Protein AF-A0A377AWL5-F1 (afdb_monomer)

Mean predicted aligned error: 3.33 Å

Sequence (60 aa):
MPLLMMRASMEAQQRFAPEKRPYLISRSGCAGMQRYVQTWSGDNRTSWDTLRYNTRMGLG

Secondary structure (DSSP, 8-state):
-HHHHHHHHHHHHHHH-TTS----B-S---TTGGGT-B----S--SSHHHHHHHHHHHH-

InterPro domains:
  IPR000322 Glycoside hydrolase family 31, TIM barrel domain [PF01055] (2-59)
  IPR017853 Glycoside hydrolase superfamily [SSF51445] (2-59)

Organism: Escherichia coli (NCBI:txid562)

Solvent-accessible surface area (backbone atoms only — not comparable to full-atom values): 3853 Å² total; per-residue (Å²): 116,55,59,56,57,43,47,54,53,42,54,51,43,39,72,73,40,72,91,48,87,77,83,50,74,43,81,68,70,56,96,71,39,77,81,51,33,49,71,63,96,64,93,80,59,102,45,70,70,50,52,64,49,48,61,59,57,73,74,103

Structure (mmCIF, N/CA/C/O backbone):
data_AF-A0A377AWL5-F1
#
_entry.id   AF-A0A377AWL5-F1
#
loop_
_atom_site.group_PDB
_atom_site.id
_atom_site.type_symbol
_atom_site.label_atom_id
_atom_site.label_alt_id
_atom_site.label_comp_id
_atom_site.label_asym_id
_atom_site.label_entity_id
_atom_site.label_seq_id
_atom_site.pdbx_PDB_ins_code
_atom_site.Cartn_x
_atom_site.Cartn_y
_atom_site.Cartn_z
_atom_site.occupancy
_atom_site.B_iso_or_equiv
_atom_site.auth_seq_id
_atom_site.auth_comp_id
_atom_site.auth_asym_id
_atom_site.auth_atom_id
_atom_site.pdbx_PDB_model_num
ATOM 1 N N . MET A 1 1 ? -11.220 -11.367 -4.409 1.00 63.81 1 MET A N 1
ATOM 2 C CA . MET A 1 1 ? -10.455 -11.702 -3.185 1.00 63.81 1 MET A CA 1
ATOM 3 C C . MET A 1 1 ? -9.598 -10.568 -2.597 1.00 63.81 1 MET A C 1
ATOM 5 O O . MET A 1 1 ? -9.563 -10.514 -1.374 1.00 63.81 1 MET A O 1
ATOM 9 N N . PRO A 1 2 ? -8.951 -9.649 -3.354 1.00 79.06 2 PRO A N 1
ATOM 10 C CA . PRO A 1 2 ? -8.043 -8.643 -2.764 1.00 79.06 2 PRO A CA 1
ATOM 11 C C . PRO A 1 2 ? -8.685 -7.750 -1.688 1.00 79.06 2 PRO A C 1
ATOM 13 O O . PRO A 1 2 ? -8.066 -7.447 -0.672 1.00 79.06 2 PRO A O 1
ATOM 16 N N . LEU A 1 3 ? -9.961 -7.390 -1.872 1.00 92.56 3 LEU A N 1
ATOM 17 C CA . LEU A 1 3 ? -10.711 -6.555 -0.927 1.00 92.56 3 LEU A CA 1
ATOM 18 C C . LEU A 1 3 ? -10.909 -7.197 0.452 1.00 92.56 3 LEU A C 1
ATOM 20 O O . LEU A 1 3 ? -11.010 -6.475 1.440 1.00 92.56 3 LEU A O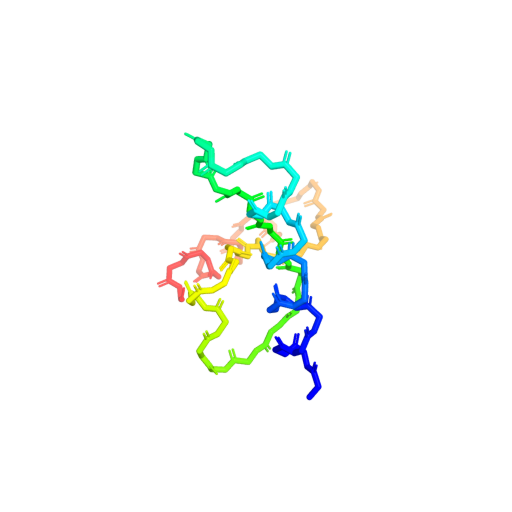 1
ATOM 24 N N . LEU A 1 4 ? -10.962 -8.531 0.541 1.00 95.12 4 LEU A N 1
ATOM 25 C CA . LEU A 1 4 ? -11.216 -9.209 1.816 1.00 95.12 4 LEU A CA 1
ATOM 26 C C . LEU A 1 4 ? -10.034 -9.053 2.771 1.00 95.12 4 LEU A C 1
ATOM 28 O O . LEU A 1 4 ? -10.240 -8.762 3.944 1.00 95.12 4 LEU A O 1
ATOM 32 N N . MET A 1 5 ? -8.806 -9.172 2.256 1.00 96.56 5 MET A N 1
ATOM 33 C CA . MET A 1 5 ? -7.598 -8.963 3.054 1.00 96.56 5 MET A CA 1
ATOM 34 C C . MET A 1 5 ? -7.547 -7.531 3.594 1.00 96.56 5 MET A C 1
ATOM 36 O O . MET A 1 5 ? -7.380 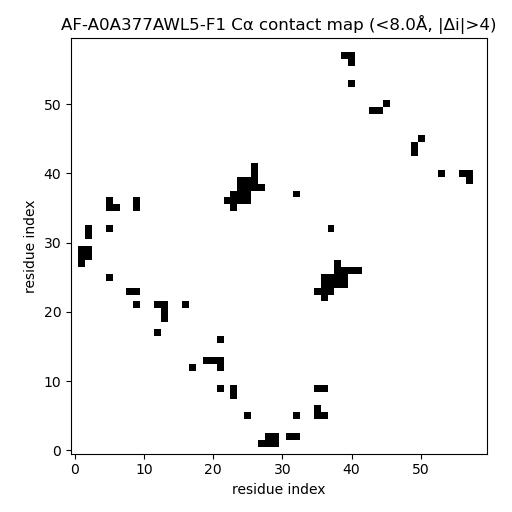-7.327 4.790 1.00 96.56 5 MET A O 1
ATOM 40 N N . MET A 1 6 ? -7.767 -6.542 2.726 1.00 96.12 6 MET A N 1
ATOM 41 C CA . MET A 1 6 ? -7.760 -5.124 3.099 1.00 96.12 6 MET A CA 1
ATOM 42 C C . MET A 1 6 ? -8.783 -4.796 4.183 1.00 96.12 6 MET A C 1
ATOM 44 O O . MET A 1 6 ? -8.463 -4.131 5.167 1.00 96.12 6 MET A O 1
ATOM 48 N N . ARG A 1 7 ? -10.016 -5.280 4.002 1.00 96.19 7 ARG A N 1
ATOM 49 C CA . ARG A 1 7 ? -11.100 -5.073 4.955 1.00 96.19 7 ARG A CA 1
ATOM 50 C C . ARG A 1 7 ? -10.783 -5.728 6.297 1.00 96.19 7 ARG A C 1
ATOM 52 O O . ARG A 1 7 ? -10.888 -5.066 7.323 1.00 96.19 7 ARG A O 1
ATOM 59 N N . ALA A 1 8 ? -10.340 -6.985 6.288 1.00 97.19 8 ALA A N 1
ATOM 60 C CA . ALA A 1 8 ? -9.980 -7.696 7.511 1.00 97.19 8 ALA A CA 1
ATOM 61 C C . ALA A 1 8 ? -8.844 -6.987 8.269 1.00 97.19 8 ALA A C 1
ATOM 63 O O . ALA A 1 8 ? -8.915 -6.843 9.490 1.00 97.19 8 ALA A O 1
ATOM 64 N N . SER A 1 9 ? -7.825 -6.490 7.559 1.00 96.75 9 SER A N 1
ATOM 65 C CA . SER A 1 9 ? -6.732 -5.724 8.164 1.00 96.75 9 SER A CA 1
ATOM 66 C C . SER A 1 9 ? -7.201 -4.388 8.750 1.00 96.75 9 SER A C 1
ATOM 68 O O . SER A 1 9 ? -6.770 -4.031 9.846 1.00 96.75 9 SER A O 1
ATOM 70 N N . MET A 1 10 ? -8.095 -3.660 8.067 1.00 97.19 10 MET A N 1
ATOM 71 C CA . MET A 1 10 ? -8.677 -2.416 8.589 1.00 97.19 10 MET A CA 1
ATOM 72 C C . MET A 1 10 ? -9.462 -2.674 9.879 1.00 97.19 10 MET A C 1
ATOM 74 O O . MET A 1 10 ? -9.238 -1.993 10.878 1.00 97.19 10 MET A O 1
ATOM 78 N N . GLU A 1 11 ? -10.344 -3.676 9.876 1.00 97.69 11 GLU A N 1
ATOM 79 C CA . GLU A 1 11 ? -11.149 -4.040 11.045 1.00 97.69 11 GLU A CA 1
ATOM 80 C C . GLU A 1 11 ? -10.261 -4.481 12.222 1.00 97.69 11 GLU A C 1
ATOM 82 O O . GLU A 1 11 ? -10.537 -4.147 13.373 1.00 97.69 11 GLU A O 1
ATOM 87 N N . ALA A 1 12 ? -9.164 -5.198 11.953 1.00 97.94 12 ALA A N 1
ATOM 88 C CA . ALA A 1 12 ? -8.200 -5.583 12.982 1.00 97.94 12 ALA A CA 1
ATOM 89 C C . ALA A 1 12 ? -7.498 -4.366 13.613 1.00 97.94 12 ALA A C 1
ATOM 91 O O . ALA A 1 12 ? -7.413 -4.287 14.837 1.00 97.94 12 ALA A O 1
ATOM 92 N N . GLN A 1 13 ? -7.051 -3.400 12.803 1.00 97.75 13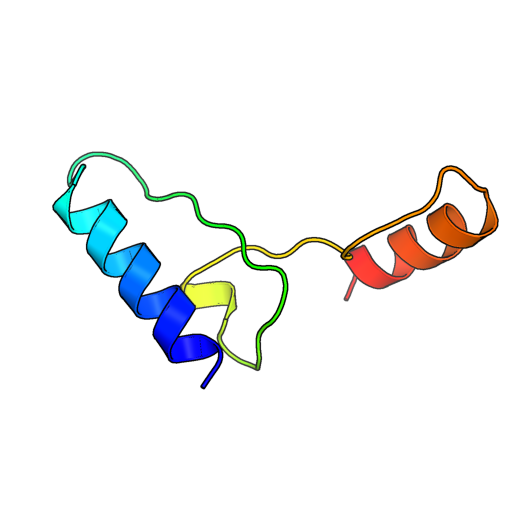 GLN A N 1
ATOM 93 C CA . GLN A 1 13 ? -6.451 -2.145 13.279 1.00 97.75 13 GLN A CA 1
ATOM 94 C C . GLN A 1 13 ? -7.432 -1.320 14.126 1.00 97.75 13 GLN A C 1
ATOM 96 O O . GLN A 1 13 ? -7.074 -0.868 15.211 1.00 97.75 13 GLN A O 1
ATOM 101 N N . GLN A 1 14 ? -8.681 -1.180 13.672 1.00 97.81 14 GLN A N 1
ATOM 102 C 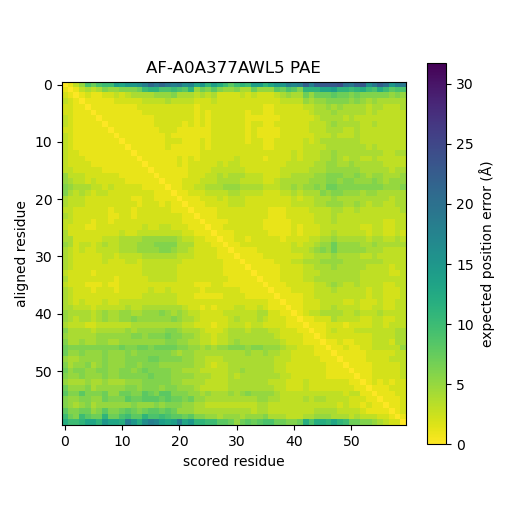CA . GLN A 1 14 ? -9.727 -0.460 14.408 1.00 97.81 14 GLN A CA 1
ATOM 103 C C . GLN A 1 14 ? -10.032 -1.101 15.765 1.00 97.81 14 GLN A C 1
ATOM 105 O O . GLN A 1 14 ? -10.214 -0.389 16.746 1.00 97.81 14 GLN A O 1
ATOM 110 N N . ARG A 1 15 ? -10.055 -2.440 15.844 1.00 98.38 15 ARG A N 1
ATOM 111 C CA . ARG A 1 15 ? -10.231 -3.152 17.121 1.00 98.38 15 ARG A CA 1
ATOM 112 C C . ARG A 1 15 ? -9.033 -2.986 18.055 1.00 98.38 15 ARG A C 1
ATOM 114 O O . ARG A 1 15 ? -9.225 -2.911 19.262 1.00 98.38 15 ARG A O 1
ATOM 121 N N . PHE A 1 16 ? -7.817 -2.950 17.512 1.00 98.12 16 PHE A N 1
ATOM 122 C CA . PHE A 1 16 ? -6.594 -2.827 18.304 1.00 98.12 16 PHE A CA 1
ATOM 123 C C . PHE A 1 16 ? -6.409 -1.424 18.902 1.00 98.12 16 PHE A C 1
ATOM 125 O O . PHE A 1 16 ? -6.016 -1.304 20.059 1.00 98.12 16 PHE A O 1
ATOM 132 N N . ALA A 1 17 ? -6.694 -0.367 18.136 1.00 98.00 17 ALA A N 1
ATOM 133 C CA . ALA A 1 17 ? -6.545 1.018 18.584 1.00 98.00 17 ALA A CA 1
ATOM 134 C C . ALA A 1 17 ? -7.753 1.883 18.167 1.00 98.00 17 ALA A C 1
ATOM 136 O O . ALA A 1 17 ? -7.636 2.675 17.229 1.00 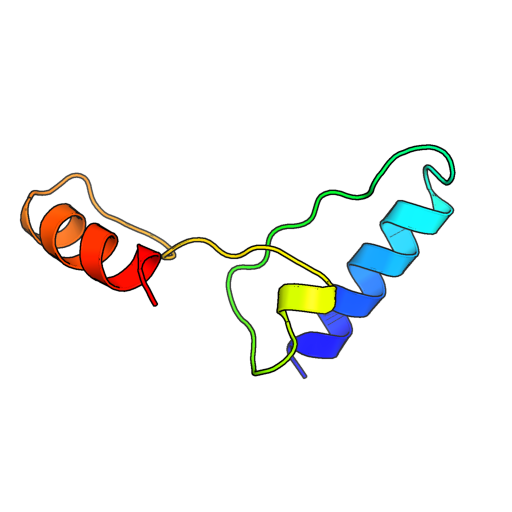98.00 17 ALA A O 1
ATOM 137 N N . PRO A 1 18 ? -8.899 1.776 18.871 1.00 97.44 18 PRO A N 1
ATOM 138 C CA . PRO A 1 18 ? -10.159 2.409 18.461 1.00 97.44 18 PRO A CA 1
ATOM 139 C C . PRO A 1 18 ? -10.107 3.937 18.347 1.00 97.44 18 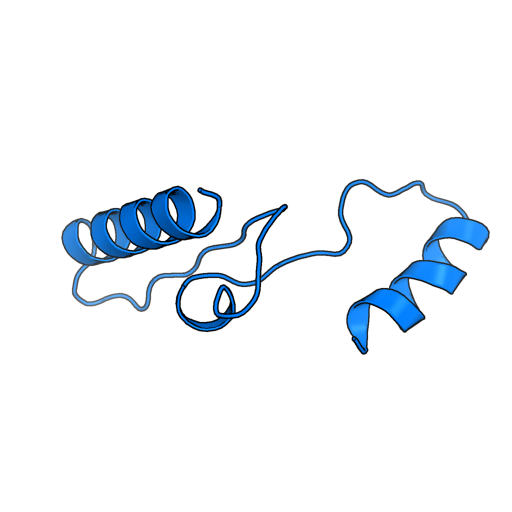PRO A C 1
ATOM 141 O O . PRO A 1 18 ? -10.795 4.522 17.517 1.00 97.44 18 PRO A O 1
ATOM 144 N N . GLU A 1 19 ? -9.276 4.589 19.162 1.00 98.31 19 GLU A N 1
ATOM 145 C CA . GLU A 1 19 ? -9.141 6.052 19.185 1.00 98.31 19 GLU A CA 1
ATOM 146 C C . GLU A 1 19 ? -8.152 6.591 18.142 1.00 98.31 19 GLU A C 1
ATOM 148 O O . GLU A 1 19 ? -8.011 7.803 17.972 1.00 98.31 19 GLU A O 1
ATOM 153 N N . LYS A 1 20 ? -7.441 5.708 17.429 1.00 97.38 20 LYS A N 1
ATOM 154 C CA . LYS A 1 20 ? -6.468 6.101 16.409 1.00 97.38 20 LYS A CA 1
ATOM 155 C C . LYS A 1 20 ? -7.042 5.868 15.023 1.00 97.38 20 LYS A C 1
ATOM 157 O O . LYS A 1 20 ? -7.621 4.826 14.728 1.00 97.38 20 LYS A O 1
ATOM 162 N N . ARG A 1 21 ? -6.815 6.827 14.124 1.00 95.94 21 ARG A N 1
ATOM 163 C CA . ARG A 1 21 ? -7.137 6.636 12.709 1.00 95.94 21 ARG A CA 1
ATOM 164 C C . ARG A 1 21 ? -6.248 5.518 12.141 1.00 95.94 21 ARG A C 1
ATOM 166 O O . ARG A 1 21 ? -5.026 5.669 12.170 1.00 95.94 21 ARG A O 1
ATOM 173 N N . PRO A 1 22 ? -6.824 4.435 11.593 1.00 95.88 22 PRO A N 1
ATOM 174 C CA . PRO A 1 22 ? -6.037 3.346 11.035 1.00 95.88 22 PRO A CA 1
ATOM 175 C C . PRO A 1 22 ? -5.323 3.806 9.757 1.00 95.88 22 PRO A C 1
ATOM 177 O O . PRO A 1 22 ? -5.912 4.483 8.910 1.00 95.88 22 PRO A O 1
ATOM 180 N N . TYR A 1 23 ? -4.055 3.420 9.614 1.00 96.19 23 TYR A N 1
ATOM 181 C CA . TYR A 1 23 ? -3.265 3.626 8.401 1.00 96.19 23 TYR A CA 1
ATOM 182 C C . TYR A 1 23 ? -2.870 2.269 7.826 1.00 96.19 23 TYR A C 1
ATOM 184 O O . TYR A 1 23 ? -2.262 1.451 8.516 1.00 96.19 23 TYR A O 1
ATOM 192 N N . LEU A 1 24 ? -3.242 2.023 6.571 1.00 96.69 24 LEU A N 1
ATOM 193 C CA . LEU A 1 24 ? -2.968 0.772 5.879 1.00 96.69 24 LEU A CA 1
ATOM 194 C C . LEU A 1 24 ? -2.525 1.042 4.449 1.00 96.69 24 LEU A C 1
ATOM 196 O O . LEU A 1 24 ? -3.057 1.921 3.767 1.00 96.69 24 LEU A O 1
ATOM 200 N N . ILE A 1 25 ? -1.603 0.207 3.988 1.00 96.81 25 ILE A N 1
ATOM 201 C CA . ILE A 1 25 ? -1.114 0.188 2.620 1.00 96.81 25 ILE A CA 1
ATOM 202 C C . ILE A 1 25 ? -1.200 -1.241 2.077 1.00 96.81 25 ILE A C 1
ATOM 204 O O . ILE A 1 25 ? -0.960 -2.203 2.807 1.00 96.81 25 ILE A O 1
ATOM 208 N N . SER A 1 26 ? -1.567 -1.399 0.808 1.00 95.75 26 SER A N 1
ATOM 209 C CA . SER A 1 26 ? -1.583 -2.698 0.135 1.00 95.75 26 SER A CA 1
ATOM 210 C C . SER A 1 26 ? -0.990 -2.594 -1.260 1.00 95.75 26 SER A C 1
ATOM 212 O O . SER A 1 26 ? -1.181 -1.593 -1.940 1.00 95.75 26 SER A O 1
ATOM 214 N N . ARG A 1 27 ? -0.283 -3.645 -1.684 1.00 95.06 27 ARG A N 1
ATOM 215 C CA . ARG A 1 27 ? 0.384 -3.702 -2.992 1.00 95.06 27 ARG A CA 1
ATOM 216 C C . ARG A 1 27 ? -0.583 -3.949 -4.147 1.00 95.06 27 ARG A C 1
ATOM 218 O O . ARG A 1 27 ? -0.327 -3.553 -5.274 1.00 95.06 27 ARG A O 1
ATOM 225 N N . SER A 1 28 ? -1.654 -4.690 -3.888 1.00 93.31 28 SER A N 1
ATOM 226 C CA . SER A 1 28 ? -2.573 -5.183 -4.915 1.00 93.31 28 SER A CA 1
ATOM 227 C C . SER A 1 28 ? -3.995 -4.881 -4.509 1.00 93.31 28 SER A C 1
ATOM 229 O O . SER A 1 28 ? -4.328 -5.087 -3.347 1.00 93.31 28 SER A O 1
ATOM 231 N N . GLY A 1 29 ? -4.857 -4.515 -5.450 1.00 93.06 29 GLY A N 1
ATOM 232 C CA . GLY A 1 29 ? -6.262 -4.271 -5.166 1.00 93.06 29 GLY A CA 1
ATOM 233 C C . GLY A 1 29 ? -7.144 -4.324 -6.396 1.00 93.06 29 GLY A C 1
ATOM 234 O O . GLY A 1 29 ? -6.714 -4.697 -7.483 1.00 93.06 29 GLY A O 1
ATOM 235 N N . CYS A 1 30 ? -8.406 -3.973 -6.197 1.00 93.62 30 CYS A N 1
ATOM 236 C CA . CYS A 1 30 ? -9.371 -3.765 -7.266 1.00 93.62 30 CYS A CA 1
ATOM 237 C C . CYS A 1 30 ? -10.256 -2.560 -6.923 1.00 93.62 30 CYS A C 1
ATOM 239 O O . CYS A 1 30 ? -10.088 -1.939 -5.868 1.00 93.62 30 CYS A O 1
ATOM 241 N N . ALA A 1 31 ? -11.185 -2.216 -7.819 1.00 93.75 31 ALA A N 1
ATOM 242 C CA . ALA A 1 31 ? -12.083 -1.080 -7.641 1.00 93.75 31 ALA A CA 1
ATOM 243 C C . ALA A 1 31 ? -12.741 -1.088 -6.248 1.00 93.75 31 ALA A C 1
ATOM 245 O O . ALA A 1 31 ? -13.310 -2.092 -5.818 1.00 93.75 31 ALA A O 1
ATOM 246 N N . GLY A 1 32 ? -12.642 0.039 -5.538 1.00 93.81 32 GLY A N 1
ATOM 247 C CA . GLY A 1 32 ? -13.146 0.187 -4.172 1.00 93.81 32 GLY A CA 1
ATOM 248 C C . GLY A 1 32 ? -12.095 0.001 -3.072 1.00 93.81 32 GLY A C 1
ATOM 249 O O . GLY A 1 32 ? -12.408 0.286 -1.915 1.00 93.81 32 GLY A O 1
ATOM 250 N N . MET A 1 33 ? -10.858 -0.407 -3.394 1.00 95.56 33 MET A N 1
ATOM 251 C CA . MET A 1 33 ? -9.783 -0.572 -2.399 1.00 95.56 33 MET A CA 1
ATOM 252 C C . MET A 1 33 ? -9.476 0.699 -1.599 1.00 95.56 33 MET A C 1
ATOM 254 O O . MET A 1 33 ? -9.133 0.607 -0.421 1.00 95.56 33 MET A O 1
ATOM 258 N N . GLN A 1 34 ? -9.672 1.877 -2.200 1.00 94.19 34 GLN A N 1
ATOM 259 C CA . GLN A 1 34 ? -9.408 3.185 -1.594 1.00 94.19 34 GLN A CA 1
ATOM 260 C C . GLN A 1 34 ? -10.255 3.462 -0.342 1.00 94.19 34 GLN A C 1
ATOM 262 O O . GLN A 1 34 ? -9.960 4.374 0.423 1.00 94.19 34 GLN A O 1
ATOM 267 N N . ARG A 1 35 ? -11.314 2.671 -0.116 1.00 94.94 35 ARG A N 1
ATOM 268 C CA . ARG A 1 35 ? -12.115 2.716 1.115 1.00 94.94 35 ARG A CA 1
ATOM 269 C C . ARG A 1 35 ? -11.370 2.140 2.321 1.00 94.94 35 ARG A C 1
ATOM 271 O O . ARG A 1 35 ? -11.726 2.468 3.446 1.00 94.94 35 ARG A O 1
ATOM 278 N N . TYR A 1 36 ? -10.384 1.273 2.088 1.00 96.06 36 TYR A N 1
ATOM 279 C CA . TYR A 1 36 ? -9.718 0.485 3.124 1.00 96.06 36 TYR A CA 1
ATOM 280 C C . TYR A 1 36 ? -8.232 0.808 3.270 1.00 96.06 36 TYR A C 1
ATOM 282 O O . TYR A 1 36 ? -7.720 0.814 4.387 1.00 96.06 36 TYR A O 1
ATOM 290 N N . VAL A 1 37 ? -7.533 1.044 2.156 1.00 96.50 37 VAL A N 1
ATOM 291 C CA . VAL A 1 37 ? -6.068 1.142 2.121 1.00 96.50 37 VAL A CA 1
ATOM 292 C C . VAL A 1 37 ? -5.598 2.168 1.091 1.00 96.50 37 VAL A C 1
ATOM 294 O O . VAL A 1 37 ? -6.303 2.469 0.128 1.00 96.50 37 VAL A O 1
ATOM 297 N N . GLN A 1 38 ? -4.370 2.652 1.265 1.00 95.12 38 GLN A N 1
ATOM 298 C CA . GLN A 1 38 ? -3.596 3.302 0.205 1.00 95.12 38 GLN A CA 1
ATOM 299 C C . GLN A 1 38 ? -2.792 2.256 -0.587 1.00 95.12 38 GLN A C 1
ATOM 301 O O . GLN A 1 38 ? -2.674 1.101 -0.171 1.00 95.12 38 GLN A O 1
ATOM 306 N N . THR A 1 39 ? -2.222 2.660 -1.720 1.00 94.12 39 THR A N 1
ATOM 307 C CA . THR A 1 39 ? -1.318 1.825 -2.527 1.00 94.12 39 THR A CA 1
ATOM 308 C C . THR A 1 39 ? -0.017 2.564 -2.817 1.00 94.12 39 THR A C 1
ATOM 310 O O . THR A 1 39 ? 0.065 3.779 -2.654 1.00 94.12 39 THR A O 1
ATOM 313 N N . TRP A 1 40 ? 0.991 1.827 -3.273 1.00 92.75 40 TRP A N 1
ATOM 314 C CA . TRP A 1 40 ? 2.192 2.377 -3.901 1.00 92.75 40 TRP A CA 1
ATOM 315 C C . TRP A 1 40 ? 2.393 1.743 -5.279 1.00 92.75 40 TRP A C 1
ATOM 317 O O . TRP A 1 40 ? 1.691 0.797 -5.637 1.00 92.75 40 TRP A O 1
ATOM 327 N N . SER A 1 41 ? 3.360 2.245 -6.052 1.00 90.12 41 SER A N 1
ATOM 328 C CA . SER A 1 41 ? 3.624 1.789 -7.426 1.00 90.12 41 SER A CA 1
ATOM 329 C C . SER A 1 41 ? 4.271 0.399 -7.535 1.00 90.12 41 SER A C 1
ATOM 331 O O . SER A 1 41 ? 4.564 -0.050 -8.640 1.00 90.12 41 SER A O 1
ATOM 333 N N . GLY A 1 42 ? 4.472 -0.301 -6.417 1.00 92.75 42 GLY A N 1
ATOM 334 C CA . GLY A 1 42 ? 5.124 -1.605 -6.375 1.00 92.75 42 GLY A CA 1
ATOM 335 C C . GLY A 1 42 ? 6.647 -1.527 -6.270 1.00 92.75 42 GLY A C 1
ATOM 336 O O . GLY A 1 42 ? 7.225 -0.508 -5.883 1.00 92.75 42 GLY A O 1
ATOM 337 N N . ASP A 1 43 ? 7.286 -2.653 -6.569 1.00 94.81 43 ASP A N 1
ATOM 338 C CA . ASP A 1 43 ? 8.729 -2.827 -6.439 1.00 94.81 43 ASP A CA 1
ATOM 339 C C . ASP A 1 43 ? 9.439 -2.123 -7.604 1.00 94.81 43 ASP A C 1
ATOM 341 O O . ASP A 1 43 ? 9.181 -2.409 -8.775 1.00 94.81 43 ASP A O 1
ATOM 345 N N . ASN A 1 44 ? 10.321 -1.177 -7.285 1.00 94.00 44 ASN A N 1
ATOM 346 C CA . ASN A 1 44 ? 10.996 -0.334 -8.266 1.00 94.00 44 ASN A CA 1
ATOM 347 C C . ASN A 1 44 ? 12.513 -0.608 -8.313 1.00 94.00 44 ASN A C 1
ATOM 349 O O . ASN A 1 44 ? 13.057 -1.389 -7.533 1.00 94.00 44 ASN A O 1
ATOM 353 N N . ARG A 1 45 ? 13.203 0.014 -9.275 1.00 95.19 45 ARG A N 1
ATOM 354 C CA . ARG A 1 45 ? 14.671 0.019 -9.368 1.00 95.19 45 ARG A CA 1
ATOM 355 C C . ARG A 1 45 ? 15.176 1.450 -9.390 1.00 95.19 45 ARG A C 1
ATOM 357 O O . ARG A 1 45 ? 14.545 2.298 -10.025 1.00 95.19 45 ARG A O 1
ATOM 364 N N . THR A 1 46 ? 16.345 1.684 -8.800 1.00 95.50 46 THR A N 1
ATOM 365 C CA . THR A 1 46 ? 17.064 2.964 -8.859 1.00 95.50 46 THR A CA 1
ATOM 366 C C . THR A 1 46 ? 17.556 3.231 -10.284 1.00 95.50 46 THR A C 1
ATOM 368 O O . THR A 1 46 ? 18.684 2.908 -10.641 1.00 95.50 46 THR A O 1
ATOM 371 N N . SER A 1 47 ? 16.673 3.761 -11.131 1.00 95.75 47 SER A N 1
ATOM 372 C CA . SER A 1 47 ? 16.943 4.051 -12.543 1.00 95.75 47 SER A CA 1
ATOM 373 C C . SER A 1 47 ? 15.991 5.121 -13.077 1.00 95.75 47 SER A C 1
ATOM 375 O O . SER A 1 47 ? 14.850 5.235 -12.618 1.00 95.75 47 SER A O 1
ATOM 377 N N . TRP A 1 48 ? 16.450 5.870 -14.081 1.00 95.12 48 TRP A N 1
ATOM 378 C CA . TRP A 1 48 ? 15.656 6.907 -14.743 1.00 95.12 48 TRP A CA 1
ATOM 379 C C . TRP A 1 48 ? 14.423 6.348 -15.453 1.00 95.12 48 TRP A C 1
ATOM 381 O O . TRP A 1 48 ? 13.366 6.978 -15.418 1.00 95.12 48 TRP A O 1
ATOM 391 N N . ASP A 1 49 ? 14.524 5.145 -16.024 1.00 93.88 49 ASP A N 1
ATOM 392 C CA . ASP A 1 49 ? 13.392 4.473 -16.663 1.00 93.88 49 ASP A CA 1
ATOM 393 C C . ASP A 1 49 ? 12.263 4.218 -15.666 1.00 93.88 49 ASP A C 1
ATOM 395 O O . ASP A 1 49 ? 11.121 4.605 -15.911 1.00 93.88 49 ASP A O 1
ATOM 399 N N . THR A 1 50 ? 12.572 3.651 -14.496 1.00 93.56 50 THR A N 1
ATOM 400 C CA . THR A 1 50 ? 11.550 3.414 -13.471 1.00 93.56 50 THR A CA 1
ATOM 401 C C . THR A 1 50 ? 10.946 4.719 -12.950 1.00 93.56 50 THR A C 1
ATOM 403 O O . THR A 1 50 ? 9.733 4.800 -12.756 1.00 93.56 50 THR A O 1
ATOM 406 N N . LEU A 1 51 ? 11.757 5.769 -12.768 1.00 92.44 51 LEU A N 1
ATOM 407 C CA . LEU A 1 51 ? 11.262 7.075 -12.325 1.00 92.44 51 LEU A CA 1
ATOM 408 C C . LEU A 1 51 ? 10.275 7.682 -13.333 1.00 92.44 51 LEU A C 1
ATOM 410 O O . LEU A 1 51 ? 9.209 8.154 -12.936 1.00 92.44 51 LEU A O 1
ATOM 414 N N . ARG A 1 52 ? 10.593 7.606 -14.633 1.00 92.50 52 ARG A N 1
ATOM 415 C CA . ARG A 1 52 ? 9.739 8.105 -15.720 1.00 92.50 52 ARG A CA 1
ATOM 416 C C . ARG A 1 52 ? 8.337 7.494 -15.678 1.00 92.50 52 ARG A C 1
ATOM 418 O O . ARG A 1 52 ? 7.358 8.198 -15.934 1.00 92.50 52 ARG A O 1
ATOM 425 N N . TYR A 1 53 ? 8.225 6.202 -15.370 1.00 92.75 53 TYR A N 1
ATOM 426 C CA . TYR A 1 53 ? 6.930 5.524 -15.293 1.00 92.75 53 TYR A CA 1
ATOM 427 C C . TYR A 1 53 ? 6.223 5.735 -13.948 1.00 92.75 53 TYR A C 1
ATOM 429 O O . TYR A 1 53 ? 5.000 5.881 -13.936 1.00 92.75 53 TYR A O 1
ATOM 437 N N . ASN A 1 54 ? 6.958 5.847 -12.836 1.00 92.94 54 ASN A N 1
ATOM 438 C CA . ASN A 1 54 ? 6.377 6.083 -11.510 1.00 92.94 54 ASN A CA 1
ATOM 439 C C . ASN A 1 54 ? 5.538 7.367 -11.446 1.00 92.94 54 ASN A C 1
ATOM 441 O O . ASN A 1 54 ? 4.462 7.351 -10.851 1.00 92.94 54 ASN A O 1
ATOM 445 N N . THR A 1 55 ? 5.975 8.457 -12.092 1.00 88.25 55 THR A N 1
ATOM 446 C CA . THR A 1 55 ? 5.194 9.707 -12.135 1.00 88.25 55 THR A CA 1
ATOM 447 C C . THR A 1 55 ? 3.8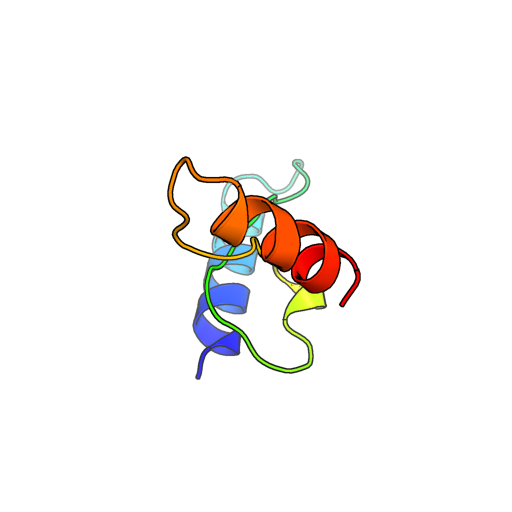21 9.497 -12.767 1.00 88.25 55 THR A C 1
ATOM 449 O O . THR A 1 55 ? 2.829 10.005 -12.258 1.00 88.25 55 THR A O 1
ATOM 452 N N . ARG A 1 56 ? 3.737 8.720 -13.855 1.00 89.00 56 ARG A N 1
ATOM 453 C CA . ARG A 1 56 ? 2.456 8.426 -14.514 1.00 89.00 56 ARG A CA 1
ATOM 454 C C . ARG A 1 56 ? 1.583 7.498 -13.674 1.00 89.00 56 ARG A C 1
ATOM 456 O O . ARG A 1 56 ? 0.386 7.725 -13.593 1.00 89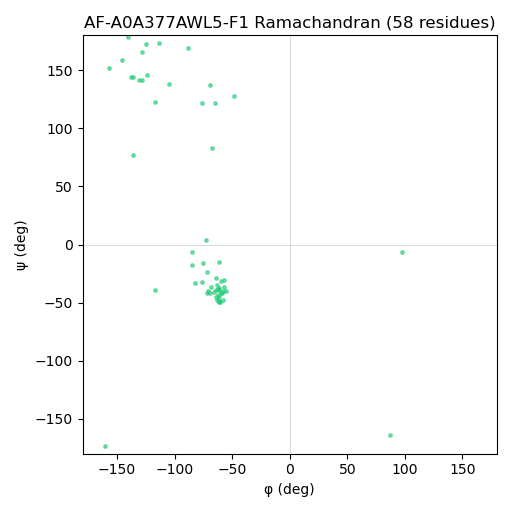.00 56 ARG A O 1
ATOM 463 N N . MET A 1 57 ? 2.184 6.496 -13.031 1.00 90.88 57 MET A N 1
ATOM 464 C CA . MET A 1 57 ? 1.474 5.565 -12.147 1.00 90.88 57 MET A CA 1
ATOM 465 C C . MET A 1 57 ? 0.851 6.266 -10.936 1.00 90.88 57 MET A C 1
ATOM 467 O O . MET A 1 57 ? -0.246 5.906 -10.538 1.00 90.88 57 MET A O 1
ATOM 471 N N . GLY A 1 58 ? 1.530 7.262 -10.356 1.00 87.25 58 GLY A N 1
ATOM 472 C CA . GLY A 1 58 ? 1.025 7.998 -9.191 1.00 87.25 58 GLY A CA 1
ATOM 473 C C . GLY A 1 58 ? -0.081 9.015 -9.493 1.00 87.25 58 GLY A C 1
ATOM 474 O O . GLY A 1 58 ? -0.740 9.470 -8.565 1.00 87.25 58 GLY A O 1
ATOM 475 N N . LEU A 1 59 ? -0.269 9.389 -10.763 1.00 88.38 59 LEU A N 1
ATOM 476 C CA . LEU A 1 59 ? -1.372 10.252 -11.205 1.00 88.38 59 LEU A CA 1
ATOM 477 C C . LEU A 1 59 ? -2.667 9.472 -11.486 1.00 88.38 59 LEU A C 1
ATOM 479 O O . LEU A 1 59 ? -3.719 10.098 -11.613 1.00 88.38 59 LEU A O 1
ATOM 483 N N . GLY A 1 60 ? -2.564 8.151 -11.663 1.00 75.25 60 GLY A N 1
ATOM 484 C CA . GLY A 1 60 ? -3.686 7.253 -11.947 1.00 75.25 60 GLY A CA 1
ATOM 485 C C . GLY A 1 60 ? -4.461 6.812 -10.713 1.00 75.25 60 GLY A C 1
ATOM 486 O O . GLY A 1 60 ? -3.973 7.009 -9.579 1.00 75.25 60 GLY A O 1
#

Radius of gyration: 14.29 Å; Cα contacts (8 Å, |Δi|>4): 48; chains: 1; bounding box: 30×22×36 Å

Nearest PDB structures (foldseek):
  7xoi-assembly8_P  TM=8.378E-01  e=6.024E-03  Aspergillus sojae NBRC 4239
  4eoy-assembly3_C  TM=6.413E-01  e=7.510E+00  Plasmodium falciparum 3D7

pLDDT: mean 93.65, std 5.63, range [63.81, 98.38]

Foldseek 3Di:
DQQVVLVVVQVVQCVVPV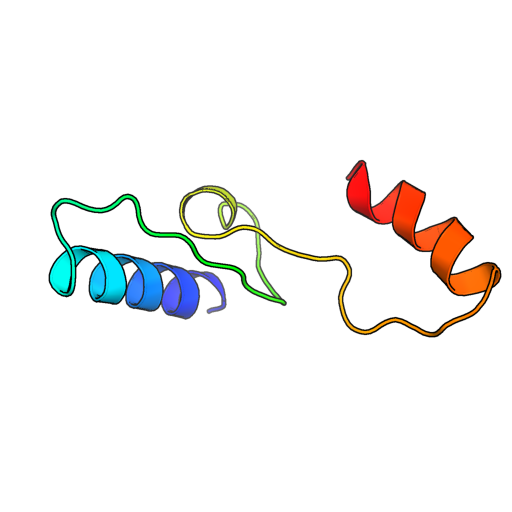PDDDAAEDADDDPPSVVRYHYAPPDADPDPVRVVVRVVVVVD